Protein AF-A0A3D1CM08-F1 (afdb_monomer_lite)

Radius of gyration: 15.1 Å; chains: 1; bounding box: 44×25×36 Å

pLDDT: mean 82.23, std 14.07, range [40.22, 96.81]

Secondary structure (DSSP, 8-state):
--B-TTSPBP--PPPTTEEE-EEEEEETTEEEEEEPEEPPPTTTTTT-S-EE-EEETTPPP-S----

Sequence (67 aa):
MEKDLEGNPHWYDLQKGQYIQGLIARDGNERRVYVVTLEPEPEDQQIHSRWPRVVQNGEKSLINKAY

Foldseek 3Di:
DFAAPVRHDDDDDDDPQKDFDWDWDDDPPDIDIDFDWDADDPVCCRRDRIHGDIDGHPDDDPPPPPD

Structure (mmCIF, N/CA/C/O backbone):
data_AF-A0A3D1CM08-F1
#
_entry.id   AF-A0A3D1CM08-F1
#
loop_
_atom_site.group_PDB
_atom_site.id
_atom_site.type_symbol
_atom_site.label_atom_id
_atom_site.label_alt_id
_atom_site.label_comp_id
_atom_site.label_asym_id
_atom_site.label_entity_id
_atom_site.label_seq_id
_atom_site.pdbx_PDB_ins_code
_atom_site.Cartn_x
_atom_site.Cartn_y
_atom_site.Cartn_z
_atom_site.occupancy
_atom_site.B_iso_or_equiv
_atom_site.auth_seq_id
_atom_site.auth_comp_id
_atom_site.auth_asym_id
_atom_site.auth_atom_id
_atom_site.pdbx_PDB_model_num
ATOM 1 N N . MET A 1 1 ? 14.456 -8.232 0.341 1.00 61.69 1 MET A N 1
ATOM 2 C CA . MET A 1 1 ? 14.087 -7.369 -0.794 1.00 61.69 1 MET A CA 1
ATOM 3 C C . MET A 1 1 ? 14.520 -8.051 -2.062 1.00 61.69 1 MET A C 1
ATOM 5 O O . MET A 1 1 ? 15.588 -8.659 -2.047 1.00 61.69 1 MET A O 1
ATOM 9 N N . GLU A 1 2 ? 13.663 -8.031 -3.079 1.00 62.50 2 GLU A N 1
ATOM 10 C CA . GLU A 1 2 ? 14.012 -8.571 -4.393 1.00 62.50 2 GLU A CA 1
ATOM 11 C C . GLU A 1 2 ? 15.142 -7.716 -4.976 1.00 62.50 2 GLU A C 1
ATOM 13 O O .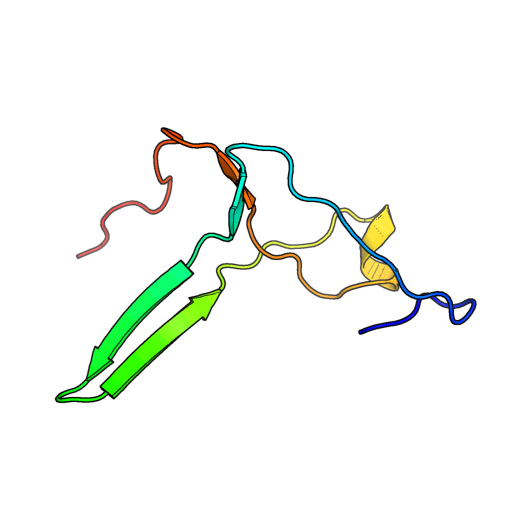 GLU A 1 2 ? 15.231 -6.514 -4.719 1.00 62.50 2 GLU A O 1
ATOM 18 N N . LYS A 1 3 ? 16.078 -8.390 -5.631 1.00 67.19 3 LYS A N 1
ATOM 19 C CA . LYS A 1 3 ? 17.221 -7.774 -6.290 1.00 67.19 3 LYS A CA 1
ATOM 20 C C . LYS A 1 3 ? 16.918 -7.761 -7.777 1.00 67.19 3 LYS A C 1
ATOM 22 O O . LYS A 1 3 ? 16.274 -8.694 -8.256 1.00 67.19 3 LYS A O 1
ATOM 27 N N . ASP A 1 4 ? 17.400 -6.753 -8.487 1.00 67.75 4 ASP A N 1
ATOM 28 C CA . ASP A 1 4 ? 17.391 -6.812 -9.946 1.00 67.75 4 ASP A CA 1
ATOM 29 C C . ASP A 1 4 ? 18.290 -7.948 -10.471 1.00 67.75 4 ASP A C 1
ATOM 31 O O . ASP A 1 4 ? 18.964 -8.662 -9.716 1.00 67.75 4 ASP A O 1
ATOM 35 N N . LEU A 1 5 ? 18.305 -8.109 -11.793 1.00 65.94 5 LEU A N 1
ATOM 36 C CA . LEU A 1 5 ? 19.114 -9.111 -12.487 1.00 65.94 5 LEU A CA 1
ATOM 37 C C . LEU A 1 5 ? 20.627 -8.958 -12.227 1.00 65.94 5 LEU A C 1
ATOM 39 O O . LEU A 1 5 ? 21.373 -9.921 -12.397 1.00 65.94 5 LEU A O 1
ATOM 43 N N . GLU A 1 6 ? 21.076 -7.783 -11.782 1.00 75.25 6 GLU A N 1
ATOM 44 C CA . GLU A 1 6 ? 22.470 -7.465 -11.454 1.00 75.25 6 GLU A CA 1
ATOM 45 C C . GLU A 1 6 ? 22.771 -7.622 -9.949 1.00 75.25 6 GLU A C 1
ATOM 47 O O . GLU A 1 6 ? 23.916 -7.489 -9.513 1.00 75.25 6 GLU A O 1
ATOM 52 N N . GLY A 1 7 ? 21.767 -7.981 -9.142 1.00 73.25 7 GLY A N 1
ATOM 53 C CA . GLY A 1 7 ? 21.904 -8.236 -7.714 1.00 73.25 7 GLY A CA 1
ATOM 54 C C . GLY A 1 7 ? 21.776 -6.994 -6.825 1.0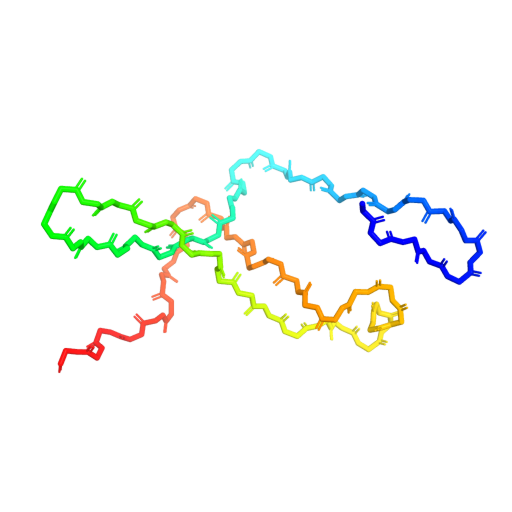0 73.25 7 GLY A C 1
ATOM 55 O O . GLY A 1 7 ? 22.014 -7.107 -5.612 1.00 73.25 7 GLY A O 1
ATOM 56 N N . ASN A 1 8 ? 21.390 -5.843 -7.379 1.00 75.88 8 ASN A N 1
ATOM 57 C CA . ASN A 1 8 ? 21.271 -4.593 -6.638 1.00 75.88 8 ASN A CA 1
ATOM 58 C C . ASN A 1 8 ? 19.914 -4.490 -5.923 1.00 75.88 8 ASN A C 1
ATOM 60 O O . ASN A 1 8 ? 18.875 -4.856 -6.479 1.00 75.88 8 ASN A O 1
ATOM 64 N N . PRO A 1 9 ? 19.896 -4.004 -4.668 1.00 72.75 9 PRO A N 1
ATOM 65 C CA . PRO A 1 9 ? 18.658 -3.722 -3.959 1.00 72.75 9 PRO A CA 1
ATOM 66 C C . PRO A 1 9 ? 18.031 -2.416 -4.461 1.00 72.75 9 PRO A C 1
ATOM 68 O O . PRO A 1 9 ? 18.699 -1.383 -4.501 1.00 72.75 9 PRO A O 1
ATOM 71 N N . HIS A 1 10 ? 16.731 -2.449 -4.747 1.00 72.50 10 HIS A N 1
ATOM 72 C CA . HIS A 1 10 ? 15.957 -1.263 -5.116 1.00 72.50 10 HIS A CA 1
ATOM 73 C C . HIS A 1 10 ? 15.213 -0.695 -3.909 1.00 72.50 10 HIS A C 1
ATOM 75 O O . HIS A 1 10 ? 14.568 -1.427 -3.155 1.00 72.50 10 HIS A O 1
ATOM 81 N N . TRP A 1 11 ? 15.328 0.619 -3.718 1.00 78.94 11 TRP A N 1
ATOM 82 C CA . TRP A 1 11 ? 14.617 1.374 -2.690 1.00 78.94 11 TRP A CA 1
ATOM 83 C C . TRP A 1 11 ? 13.813 2.483 -3.356 1.00 78.94 11 TRP A C 1
ATOM 85 O O . TRP A 1 11 ? 14.328 3.192 -4.218 1.00 78.94 11 TRP A O 1
ATOM 95 N N . TYR A 1 12 ? 12.570 2.652 -2.912 1.00 80.62 12 TYR A N 1
ATOM 96 C CA . TYR A 1 12 ? 11.673 3.683 -3.418 1.00 80.62 12 TYR A CA 1
ATOM 97 C C . TYR A 1 12 ? 11.211 4.557 -2.259 1.00 80.62 12 TYR A C 1
ATOM 99 O O . TYR A 1 12 ? 10.581 4.077 -1.313 1.00 80.62 12 TYR A O 1
ATOM 107 N N . ASP A 1 13 ? 11.544 5.841 -2.333 1.00 86.81 13 ASP A N 1
ATOM 108 C CA . ASP A 1 13 ? 11.200 6.804 -1.296 1.00 86.81 13 ASP A CA 1
ATOM 109 C C . ASP A 1 13 ? 9.749 7.266 -1.424 1.00 86.81 13 ASP A C 1
ATOM 111 O O . ASP A 1 13 ? 9.294 7.684 -2.491 1.00 86.81 13 ASP A O 1
ATOM 115 N N . LEU A 1 14 ? 9.035 7.271 -0.297 1.00 90.06 14 LEU A N 1
ATOM 116 C CA . LEU A 1 14 ? 7.752 7.956 -0.193 1.00 90.06 14 LEU A CA 1
ATOM 117 C C . LEU A 1 14 ? 7.978 9.425 0.146 1.00 90.06 14 LEU A C 1
ATOM 119 O O . LEU A 1 14 ? 8.628 9.775 1.132 1.00 90.06 14 LEU A O 1
ATOM 123 N N . GLN A 1 15 ? 7.376 10.295 -0.652 1.00 92.00 15 GLN A N 1
ATOM 124 C CA . GLN A 1 15 ? 7.353 11.723 -0.390 1.00 92.00 15 GLN A CA 1
ATOM 125 C C . GLN A 1 15 ? 6.396 12.048 0.761 1.00 92.00 15 GLN A C 1
ATOM 127 O O . GLN A 1 15 ? 5.453 11.313 1.070 1.00 92.00 15 GLN A O 1
ATOM 132 N N . LYS A 1 16 ? 6.604 13.199 1.403 1.00 92.44 16 LYS A N 1
ATOM 133 C CA . LYS A 1 16 ? 5.725 13.660 2.482 1.00 92.44 16 LYS A CA 1
ATOM 134 C C . LYS A 1 16 ? 4.272 13.731 1.999 1.00 92.44 16 LYS A C 1
ATOM 136 O O . LYS A 1 16 ? 3.972 14.394 1.013 1.00 92.44 16 LYS A O 1
ATOM 141 N N . GLY A 1 17 ? 3.369 13.098 2.746 1.00 93.12 17 GLY A N 1
ATOM 142 C CA . GLY A 1 17 ? 1.946 13.044 2.404 1.00 93.12 17 GLY A CA 1
ATOM 143 C C . GLY A 1 17 ? 1.571 11.906 1.453 1.00 93.12 17 GLY A C 1
ATOM 144 O O . GLY A 1 17 ? 0.398 11.812 1.095 1.00 93.12 17 GLY A O 1
ATOM 145 N N . GLN A 1 18 ? 2.524 11.047 1.080 1.00 94.75 18 GLN A N 1
ATOM 146 C CA . GLN A 1 18 ? 2.261 9.763 0.440 1.00 94.75 18 GLN A CA 1
ATOM 147 C C . GLN A 1 18 ? 2.153 8.643 1.478 1.00 94.75 18 GLN A C 1
ATOM 149 O O . GLN A 1 18 ? 2.854 8.636 2.491 1.00 94.75 18 GLN A O 1
ATOM 154 N N . TYR A 1 19 ? 1.275 7.682 1.208 1.00 93.19 19 TYR A N 1
ATOM 155 C CA . TYR A 1 19 ? 0.989 6.552 2.087 1.00 93.19 19 TYR A CA 1
ATOM 156 C C . TYR A 1 19 ? 0.768 5.283 1.272 1.00 93.19 19 TYR A C 1
ATOM 158 O O . TYR A 1 19 ? 0.295 5.343 0.141 1.00 93.19 19 TYR A O 1
ATOM 166 N N . ILE A 1 20 ? 1.043 4.124 1.865 1.00 93.88 20 ILE A N 1
ATOM 167 C CA . ILE A 1 20 ? 0.658 2.834 1.285 1.00 93.88 20 ILE A CA 1
ATOM 168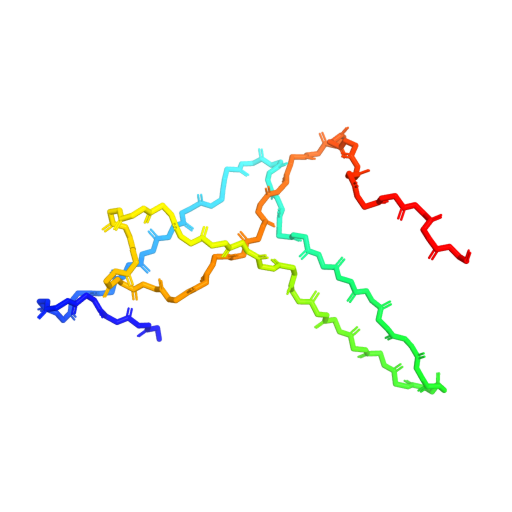 C C . ILE A 1 20 ? -0.804 2.564 1.629 1.00 93.88 20 ILE A C 1
ATOM 170 O O . ILE A 1 20 ? -1.204 2.630 2.795 1.00 93.88 20 ILE A O 1
ATOM 174 N N . GLN A 1 21 ? -1.606 2.232 0.622 1.00 93.31 21 GLN A N 1
ATOM 175 C CA . GLN A 1 21 ? -2.993 1.863 0.842 1.00 93.31 21 GLN A CA 1
ATOM 176 C C . GLN A 1 21 ? -3.102 0.467 1.462 1.00 93.31 21 GLN A C 1
ATOM 178 O O . GLN A 1 21 ? -2.579 -0.518 0.935 1.00 93.31 21 GLN A O 1
ATOM 183 N N . GLY A 1 22 ? -3.869 0.384 2.550 1.00 93.19 22 GLY A N 1
ATOM 184 C CA . GLY A 1 22 ? -4.205 -0.873 3.204 1.00 93.19 22 GLY A CA 1
ATOM 185 C C . GLY A 1 22 ? -5.708 -1.120 3.311 1.00 93.19 22 GLY A C 1
ATOM 186 O O . GLY A 1 22 ? -6.512 -0.186 3.330 1.00 93.19 22 GLY A O 1
ATOM 187 N N . LEU A 1 23 ? -6.075 -2.393 3.428 1.00 93.88 23 LEU A N 1
ATOM 188 C CA . LEU A 1 23 ? -7.396 -2.860 3.834 1.00 93.88 23 LEU A CA 1
ATOM 189 C C . LEU A 1 23 ? -7.282 -3.500 5.220 1.00 93.88 23 LEU A C 1
ATOM 191 O O . LEU A 1 23 ? -6.446 -4.377 5.435 1.00 93.88 23 LEU A O 1
ATOM 195 N N . ILE A 1 24 ? -8.133 -3.082 6.155 1.00 94.69 24 ILE A N 1
ATOM 196 C CA . ILE A 1 24 ? -8.189 -3.673 7.495 1.00 94.69 24 ILE A CA 1
ATOM 197 C C . ILE A 1 24 ? -9.331 -4.685 7.527 1.00 94.69 24 ILE A C 1
ATOM 199 O O . ILE A 1 24 ? -10.494 -4.301 7.420 1.00 94.69 24 ILE A O 1
ATOM 203 N N . ALA A 1 25 ? -8.997 -5.955 7.736 1.00 94.75 25 ALA A N 1
ATOM 204 C CA . ALA A 1 25 ? -9.964 -6.997 8.054 1.00 94.75 25 ALA A CA 1
ATOM 205 C C . ALA A 1 25 ? -9.971 -7.256 9.563 1.00 94.75 25 ALA A C 1
ATOM 207 O O . ALA A 1 25 ? -8.931 -7.187 10.229 1.00 94.75 25 ALA A O 1
ATOM 208 N N . ARG A 1 26 ? -11.152 -7.548 10.104 1.00 96.69 26 ARG A N 1
ATOM 209 C CA . ARG A 1 26 ? -11.339 -7.899 11.513 1.00 96.69 26 ARG A CA 1
ATOM 210 C C . ARG A 1 26 ? -12.097 -9.211 11.596 1.00 96.69 26 ARG A C 1
ATOM 212 O O . ARG A 1 26 ? -13.124 -9.341 10.937 1.00 96.69 26 ARG A O 1
ATOM 219 N N . ASP A 1 27 ? -11.601 -10.127 12.413 1.00 95.00 27 ASP A N 1
ATOM 220 C CA . ASP A 1 27 ? -12.267 -11.390 12.721 1.00 95.00 27 ASP A CA 1
ATOM 221 C C . ASP A 1 27 ? -12.139 -11.664 14.223 1.00 95.00 27 ASP A C 1
ATOM 223 O O . ASP A 1 27 ? -11.050 -11.921 14.738 1.00 95.00 27 ASP A O 1
ATOM 227 N N . GLY A 1 28 ? -13.238 -11.480 14.958 1.00 94.75 28 GLY A N 1
ATOM 228 C CA . GLY A 1 28 ? -13.225 -11.450 16.421 1.00 94.75 28 GLY A CA 1
ATOM 229 C C . GLY A 1 28 ? -12.203 -10.444 16.973 1.00 94.75 28 GLY A C 1
ATOM 230 O O . GLY A 1 28 ? -12.300 -9.240 16.730 1.00 94.75 28 GLY A O 1
ATOM 231 N N . ASN A 1 29 ? -11.213 -10.955 17.712 1.00 95.50 29 ASN A N 1
ATOM 232 C CA . ASN A 1 29 ? -10.115 -10.162 18.280 1.00 95.50 29 ASN A CA 1
ATOM 233 C C . ASN A 1 29 ? -8.912 -10.015 17.334 1.00 95.50 29 ASN A C 1
ATOM 235 O O . ASN A 1 29 ? -7.952 -9.314 17.666 1.00 95.50 29 ASN A O 1
ATOM 239 N N . GLU A 1 30 ? -8.941 -10.655 16.166 1.00 96.44 30 GLU A N 1
ATOM 240 C CA . GLU A 1 30 ? -7.867 -10.577 15.190 1.00 96.44 30 GLU A CA 1
ATOM 241 C C . GLU A 1 30 ? -8.039 -9.364 14.268 1.00 96.44 30 GLU A C 1
ATOM 243 O O . GLU A 1 30 ? -9.136 -9.033 13.808 1.00 96.44 30 GLU A O 1
ATOM 248 N N . ARG A 1 31 ? -6.923 -8.688 13.982 1.00 96.81 31 ARG A N 1
ATOM 249 C CA . ARG A 1 31 ? -6.847 -7.602 13.004 1.00 96.81 31 ARG A CA 1
ATOM 250 C C . ARG A 1 31 ? -5.758 -7.921 11.996 1.00 96.81 31 ARG A C 1
ATOM 252 O O . ARG A 1 31 ? -4.596 -8.044 12.374 1.00 96.81 31 ARG A O 1
ATOM 259 N N . ARG A 1 32 ? -6.133 -7.999 10.720 1.00 96.81 32 ARG A N 1
ATOM 260 C CA . ARG A 1 32 ? -5.203 -8.174 9.599 1.00 96.81 32 ARG A CA 1
ATOM 261 C C . ARG A 1 32 ? -5.177 -6.908 8.758 1.00 96.81 32 ARG A C 1
ATOM 263 O O . ARG A 1 32 ? -6.227 -6.343 8.454 1.00 96.81 32 ARG A O 1
ATOM 270 N N . VAL A 1 33 ? -3.978 -6.473 8.384 1.00 95.38 33 VAL A N 1
ATOM 271 C CA . VAL A 1 33 ? -3.773 -5.388 7.420 1.00 95.38 33 VAL A CA 1
ATOM 272 C C . VAL A 1 33 ? -3.267 -6.014 6.132 1.00 95.38 33 VAL A C 1
ATOM 274 O O . VAL A 1 33 ? -2.208 -6.635 6.120 1.00 95.38 33 VAL A O 1
ATOM 277 N N . TYR A 1 34 ? -4.027 -5.849 5.058 1.00 95.44 34 TYR A N 1
ATOM 278 C CA . TYR A 1 34 ? -3.628 -6.244 3.714 1.00 95.44 34 TYR A CA 1
ATOM 279 C C . TYR A 1 34 ? -3.134 -5.016 2.962 1.00 95.44 34 TYR A C 1
ATOM 281 O O . TYR A 1 34 ? -3.769 -3.967 3.028 1.00 95.44 34 TYR A O 1
ATOM 289 N N . VAL A 1 35 ? -2.027 -5.143 2.235 1.00 94.88 35 VAL A N 1
ATOM 290 C CA . VAL A 1 35 ? -1.525 -4.086 1.349 1.00 94.88 35 VAL A CA 1
ATOM 291 C C . VAL A 1 35 ? -2.200 -4.228 -0.009 1.00 94.88 35 VAL A C 1
ATOM 293 O O . VAL A 1 35 ? -2.185 -5.306 -0.605 1.00 94.88 35 VAL A O 1
ATOM 296 N N . VAL A 1 36 ? -2.795 -3.143 -0.503 1.00 94.06 36 VAL A N 1
ATOM 297 C CA . VAL A 1 36 ? -3.322 -3.108 -1.871 1.00 94.06 36 VAL A CA 1
ATOM 298 C C . VAL A 1 36 ? -2.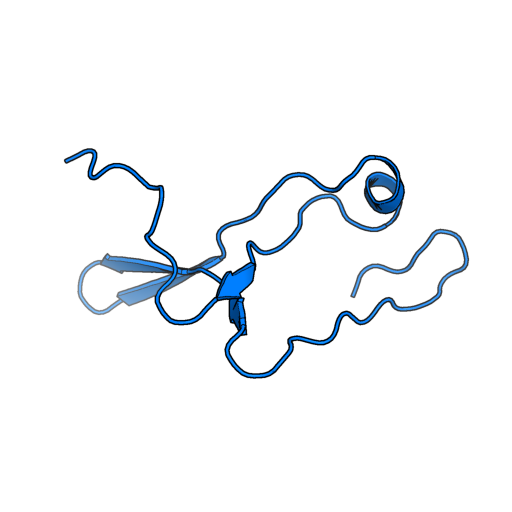140 -3.041 -2.825 1.00 94.06 36 VAL A C 1
ATOM 300 O O . VAL A 1 36 ? -1.261 -2.198 -2.652 1.00 94.06 36 VAL A O 1
ATOM 303 N N . THR A 1 37 ? -2.122 -3.910 -3.833 1.00 93.56 37 THR A N 1
ATOM 304 C CA . THR A 1 37 ? -1.061 -3.923 -4.843 1.00 93.56 37 THR A CA 1
ATOM 305 C C . THR A 1 37 ? -1.581 -3.588 -6.236 1.00 93.56 37 THR A C 1
ATOM 307 O O . THR A 1 37 ? -2.759 -3.799 -6.526 1.00 93.56 37 THR A O 1
ATOM 310 N N . LEU A 1 38 ? -0.689 -3.114 -7.100 1.00 90.62 38 LEU A N 1
ATOM 311 C CA . LEU A 1 38 ? -0.875 -2.828 -8.519 1.00 90.62 38 LEU A CA 1
ATOM 312 C C . LEU A 1 38 ? 0.100 -3.658 -9.360 1.00 90.62 38 LEU A C 1
ATOM 314 O O . LEU A 1 38 ? 1.055 -4.236 -8.831 1.00 90.62 38 LEU A O 1
ATOM 318 N N . GLU A 1 39 ? -0.181 -3.748 -10.658 1.00 88.81 39 GLU A N 1
ATOM 319 C CA . GLU A 1 39 ? 0.775 -4.305 -11.615 1.00 88.81 39 GLU A CA 1
ATOM 320 C C . GLU A 1 39 ? 1.944 -3.327 -11.798 1.00 88.81 39 GLU A C 1
ATOM 322 O O . GLU A 1 39 ? 1.714 -2.117 -11.766 1.00 88.81 39 GLU A O 1
ATOM 327 N N . PRO A 1 40 ? 3.184 -3.824 -11.937 1.00 84.69 40 PRO A N 1
ATOM 328 C CA . PRO A 1 40 ? 4.318 -2.996 -12.323 1.00 84.69 40 PRO A CA 1
ATOM 329 C C . PRO A 1 40 ? 4.134 -2.420 -13.718 1.00 84.69 40 PRO A C 1
ATOM 331 O O . PRO A 1 40 ? 3.631 -3.109 -14.614 1.00 84.69 40 PRO A O 1
ATOM 334 N N . GLU A 1 41 ? 4.660 -1.214 -13.919 1.00 82.75 41 GLU A N 1
ATOM 335 C CA . GLU A 1 41 ? 4.948 -0.737 -15.267 1.00 82.75 41 GLU A CA 1
ATOM 336 C C . GLU A 1 41 ? 5.879 -1.740 -15.975 1.00 82.75 41 GLU A C 1
ATOM 338 O O . GLU A 1 41 ? 6.704 -2.378 -15.309 1.00 82.75 41 GLU A O 1
ATOM 343 N N . PRO A 1 42 ? 5.764 -1.927 -17.305 1.00 81.00 42 PRO A N 1
ATOM 344 C CA . PRO A 1 42 ? 6.505 -2.960 -18.036 1.00 81.00 42 PRO A CA 1
ATOM 345 C C . PRO A 1 42 ? 8.017 -2.957 -17.789 1.00 81.00 42 PRO A C 1
ATOM 347 O O . PRO A 1 42 ? 8.645 -4.014 -17.765 1.00 81.00 42 PRO A O 1
ATOM 350 N N . GLU A 1 43 ? 8.584 -1.772 -17.572 1.00 78.38 43 GLU A N 1
ATOM 351 C CA . GLU A 1 43 ? 10.002 -1.553 -17.283 1.00 78.38 43 GLU A CA 1
ATOM 352 C C . GLU A 1 43 ? 10.450 -2.214 -15.966 1.00 78.38 43 GLU A C 1
ATOM 354 O O . GLU A 1 43 ? 11.555 -2.750 -15.893 1.00 78.38 43 GLU A O 1
ATOM 359 N N . ASP A 1 44 ? 9.566 -2.269 -14.966 1.00 73.56 44 ASP A N 1
ATOM 360 C CA . ASP A 1 44 ? 9.860 -2.749 -13.611 1.00 73.56 44 ASP A CA 1
ATOM 361 C C . ASP A 1 44 ? 9.390 -4.191 -13.354 1.00 73.56 44 ASP A C 1
ATOM 363 O O . ASP A 1 44 ? 9.678 -4.762 -12.298 1.00 73.56 44 ASP A O 1
ATOM 367 N N . GLN A 1 45 ? 8.690 -4.823 -14.306 1.00 79.00 45 GLN A N 1
ATOM 368 C CA . GLN A 1 45 ? 8.170 -6.195 -14.157 1.00 79.00 45 GLN A CA 1
ATOM 369 C C . GLN A 1 45 ? 9.267 -7.241 -13.925 1.00 79.00 45 GLN A C 1
ATOM 371 O O . GLN A 1 45 ? 9.008 -8.303 -13.360 1.00 79.00 45 GLN A O 1
ATOM 376 N N . GLN A 1 46 ? 10.493 -6.951 -14.364 1.00 75.38 46 GLN A N 1
ATOM 377 C CA . GLN A 1 46 ? 11.655 -7.821 -14.168 1.00 75.38 46 GLN A CA 1
ATOM 378 C C . GLN A 1 46 ? 12.250 -7.710 -12.757 1.00 75.38 46 GLN A C 1
ATOM 380 O O . GLN A 1 46 ? 13.020 -8.581 -12.357 1.00 75.38 46 GLN A O 1
ATOM 385 N N . ILE A 1 47 ? 11.901 -6.655 -12.013 1.00 74.81 47 ILE A N 1
ATOM 386 C CA . ILE A 1 47 ? 12.411 -6.370 -10.667 1.00 74.81 47 ILE A CA 1
ATOM 387 C C . ILE A 1 47 ? 11.402 -6.846 -9.619 1.00 74.81 47 ILE A C 1
ATOM 389 O O . ILE A 1 47 ? 11.782 -7.533 -8.671 1.00 74.81 47 ILE A O 1
ATOM 393 N N . HIS A 1 48 ? 10.120 -6.514 -9.811 1.00 75.38 48 HIS A N 1
ATOM 394 C CA . HIS A 1 48 ? 9.038 -6.848 -8.888 1.00 75.38 48 HIS A CA 1
ATOM 395 C C . HIS A 1 48 ? 7.799 -7.352 -9.619 1.00 75.38 48 HIS A C 1
ATOM 397 O O . HIS A 1 48 ? 7.395 -6.805 -10.639 1.00 75.38 48 HIS A O 1
ATOM 403 N N . SER A 1 49 ? 7.123 -8.350 -9.044 1.00 82.94 49 SER A N 1
ATOM 404 C CA . SER A 1 49 ? 5.860 -8.867 -9.597 1.00 82.94 49 SER A CA 1
ATOM 405 C C . SER A 1 49 ? 4.648 -7.979 -9.292 1.00 82.94 49 SER A C 1
ATOM 407 O O . SER A 1 49 ? 3.645 -8.035 -10.004 1.00 82.94 49 SER A O 1
ATOM 409 N N . ARG A 1 50 ? 4.710 -7.184 -8.215 1.00 87.69 50 ARG A N 1
ATOM 410 C CA . ARG A 1 50 ? 3.617 -6.347 -7.699 1.00 87.69 50 ARG A CA 1
ATOM 411 C C . ARG A 1 50 ? 4.167 -5.103 -7.017 1.00 87.69 50 ARG A C 1
ATOM 413 O O . ARG A 1 50 ? 5.177 -5.177 -6.325 1.00 87.69 50 ARG A O 1
ATOM 420 N N . TRP A 1 51 ? 3.417 -4.010 -7.100 1.00 88.50 51 TRP A N 1
ATOM 421 C CA . TRP A 1 51 ? 3.743 -2.756 -6.423 1.00 88.50 51 TRP A CA 1
ATOM 422 C C . TRP A 1 51 ? 2.729 -2.400 -5.351 1.00 88.50 51 TRP A C 1
ATOM 424 O O . TRP A 1 51 ? 1.536 -2.519 -5.616 1.00 88.50 51 TRP A O 1
ATOM 434 N N . PRO A 1 52 ? 3.130 -1.936 -4.156 1.00 91.81 52 PRO A N 1
ATOM 435 C CA . PRO A 1 52 ? 2.175 -1.356 -3.223 1.00 91.81 52 PRO A CA 1
ATOM 436 C C . PRO A 1 52 ? 1.515 -0.125 -3.854 1.00 91.81 52 PRO A C 1
ATOM 438 O O . PRO A 1 52 ? 2.186 0.742 -4.411 1.00 91.81 52 PRO A O 1
ATOM 441 N N . ARG A 1 53 ? 0.189 -0.016 -3.739 1.00 91.69 53 ARG A N 1
ATOM 442 C CA . ARG A 1 53 ? -0.524 1.183 -4.181 1.00 91.69 53 ARG A CA 1
ATOM 443 C C . ARG A 1 53 ? -0.193 2.336 -3.240 1.00 91.69 53 ARG A C 1
ATOM 445 O O . ARG A 1 53 ? -0.607 2.329 -2.079 1.00 91.69 53 ARG A O 1
ATOM 452 N N . VAL A 1 54 ? 0.517 3.329 -3.758 1.00 92.94 54 VAL A N 1
ATOM 453 C CA . VAL A 1 54 ? 0.795 4.582 -3.055 1.00 92.94 54 VAL A CA 1
ATOM 454 C C . VAL A 1 54 ? -0.334 5.576 -3.323 1.00 92.94 54 VAL A C 1
ATOM 456 O O . VAL A 1 54 ? -0.786 5.716 -4.456 1.00 92.94 54 VAL A O 1
ATOM 459 N N . VAL A 1 55 ? -0.796 6.252 -2.275 1.00 93.12 55 VAL A N 1
ATOM 460 C CA . VAL A 1 55 ? -1.857 7.267 -2.314 1.00 93.12 55 VAL A CA 1
ATOM 461 C C . VAL A 1 55 ? -1.403 8.560 -1.668 1.00 93.12 55 VAL A C 1
ATOM 463 O O . VAL A 1 55 ? -0.525 8.550 -0.806 1.00 93.12 55 VAL A O 1
ATOM 466 N N . GLN A 1 56 ? -2.031 9.670 -2.039 1.00 93.75 56 GLN A N 1
ATOM 467 C CA . GLN A 1 56 ? -1.787 10.969 -1.413 1.00 93.75 56 GLN A CA 1
ATOM 468 C C . GLN A 1 56 ? -2.819 11.300 -0.329 1.00 93.75 56 GLN A C 1
ATOM 470 O O . GLN A 1 56 ? -3.963 10.841 -0.356 1.00 93.75 56 GLN A O 1
ATOM 475 N N . ASN A 1 57 ? -2.433 12.142 0.632 1.00 87.12 57 ASN A N 1
ATOM 476 C CA . ASN A 1 57 ? -3.366 12.664 1.628 1.00 87.12 57 ASN A CA 1
ATOM 477 C C . ASN A 1 57 ? -4.546 13.384 0.950 1.00 87.12 57 ASN A C 1
ATOM 479 O O . ASN A 1 57 ? -4.343 14.322 0.181 1.00 87.12 57 ASN A O 1
ATOM 483 N N . GLY A 1 58 ? -5.776 12.975 1.262 1.00 79.75 58 GLY A N 1
ATOM 484 C CA . GLY A 1 58 ? -6.987 13.536 0.654 1.00 79.75 58 GLY A CA 1
ATOM 485 C C . GLY A 1 58 ? -7.355 12.953 -0.715 1.00 79.75 58 GLY A C 1
ATOM 486 O O . GLY A 1 58 ? -8.372 13.355 -1.282 1.00 79.75 58 GLY A O 1
ATOM 487 N N . GLU A 1 59 ? -6.591 11.987 -1.236 1.00 82.31 59 GLU A N 1
ATOM 488 C CA . GLU A 1 59 ? -6.966 11.249 -2.440 1.00 82.31 59 GLU A CA 1
ATOM 489 C C . GLU A 1 59 ? -8.243 10.436 -2.188 1.00 82.31 59 GLU A C 1
ATOM 491 O O . GLU A 1 59 ? -8.363 9.693 -1.207 1.00 82.31 59 GLU A O 1
ATOM 496 N N . LYS A 1 60 ? -9.231 10.576 -3.077 1.00 73.12 60 LYS A N 1
ATOM 497 C CA . LYS A 1 60 ? -10.465 9.799 -2.972 1.00 73.12 60 LYS A CA 1
ATOM 498 C C . LYS A 1 60 ? -10.187 8.352 -3.343 1.00 73.12 60 LYS A C 1
ATOM 500 O O . LYS A 1 60 ? -9.679 8.055 -4.419 1.00 73.12 60 LYS A O 1
ATOM 505 N N . SER A 1 61 ? -10.592 7.452 -2.458 1.00 68.19 61 SER A N 1
ATOM 506 C CA . SER A 1 61 ? -10.508 6.024 -2.714 1.00 68.19 61 SER A CA 1
ATOM 507 C C . SER A 1 61 ? -11.417 5.633 -3.883 1.00 68.19 61 SER A C 1
ATOM 509 O O . SER A 1 61 ? -12.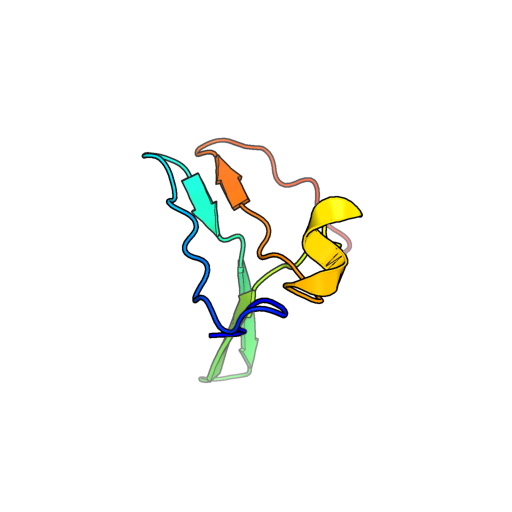620 5.886 -3.836 1.00 68.19 61 SER A O 1
ATOM 511 N N . LEU A 1 62 ? -10.843 5.018 -4.920 1.00 67.94 62 LEU A N 1
ATOM 512 C CA . LEU A 1 62 ? -11.573 4.539 -6.103 1.00 67.94 62 LEU A CA 1
ATOM 513 C C . LEU A 1 62 ? -12.199 3.149 -5.905 1.00 67.94 62 LEU A C 1
ATOM 515 O O . LEU A 1 62 ? -12.906 2.665 -6.786 1.00 67.94 62 LEU A O 1
ATOM 519 N N . ILE A 1 63 ? -11.965 2.500 -4.756 1.00 62.00 63 ILE A N 1
ATOM 520 C CA . ILE A 1 63 ? -12.704 1.290 -4.375 1.00 62.00 63 ILE A CA 1
ATOM 521 C C . ILE A 1 63 ? -14.154 1.693 -4.113 1.00 62.00 63 ILE A C 1
ATOM 523 O O . ILE A 1 63 ? -14.503 2.197 -3.044 1.00 62.00 63 ILE A O 1
ATOM 527 N N . ASN A 1 64 ? -14.991 1.493 -5.132 1.00 50.88 64 ASN A N 1
ATOM 528 C CA . ASN A 1 64 ? -16.437 1.566 -5.014 1.00 50.88 64 ASN A CA 1
ATOM 529 C C . ASN A 1 64 ? -16.869 0.732 -3.804 1.00 50.88 64 ASN A C 1
ATOM 531 O O . ASN A 1 64 ? -16.419 -0.401 -3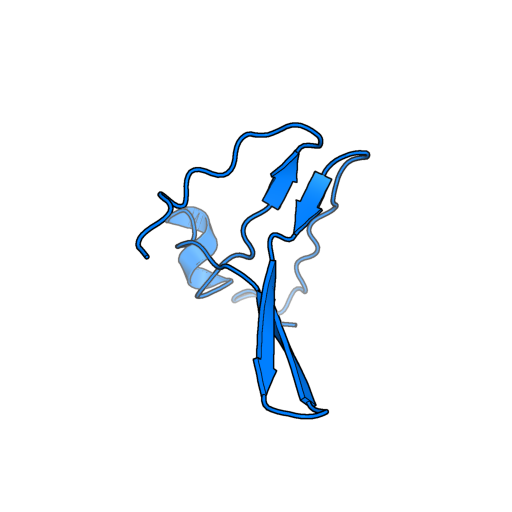.633 1.00 50.88 64 ASN A O 1
ATOM 535 N N . LYS A 1 65 ? -17.728 1.307 -2.954 1.00 43.81 65 LYS A N 1
ATOM 536 C CA . LYS A 1 65 ? -18.382 0.604 -1.846 1.00 43.81 65 LYS A CA 1
ATOM 537 C C . LYS A 1 65 ? -19.292 -0.488 -2.422 1.00 43.81 65 LYS A C 1
ATOM 539 O O . LYS A 1 65 ? -20.490 -0.273 -2.557 1.00 43.81 65 LYS A O 1
ATOM 544 N N . ALA A 1 66 ? -18.722 -1.624 -2.802 1.00 41.66 66 ALA A N 1
ATOM 545 C CA . ALA A 1 66 ? -19.468 -2.852 -3.007 1.00 41.66 66 ALA A CA 1
ATOM 546 C C . ALA A 1 66 ? -19.727 -3.436 -1.613 1.00 41.66 66 ALA A C 1
ATOM 548 O O . ALA A 1 66 ? -18.851 -4.072 -1.028 1.00 41.66 66 ALA A O 1
ATOM 549 N N . TYR A 1 67 ? -20.886 -3.086 -1.056 1.00 40.22 67 TYR A N 1
ATOM 550 C CA . TYR A 1 67 ? -21.536 -3.846 0.007 1.00 40.22 67 TYR A CA 1
ATOM 551 C C . TYR A 1 67 ? -22.571 -4.757 -0.642 1.00 40.22 67 TYR A C 1
ATOM 553 O O . TYR A 1 67 ? -23.263 -4.258 -1.560 1.00 40.22 67 TYR A O 1
#